Protein AF-A0A914D5U0-F1 (afdb_monomer_lite)

InterPro domains:
  IPR026050 C1GALT1/C1GALT1-specific chaperone 1 [PTHR23033] (22-103)

Organism: NCBI:txid290746

pLDDT: mean 75.0, std 12.21, range [40.75, 91.25]

Secondary structure (DSSP, 8-state):
---TTSTTTTTTTTS-SSGGGHHHHHHHHHHHHHHHTGGG-S-S-TTTGGGS-TTS--EEEEEE--SSTTS-TT-EEEEEEEEE-HHHHHHHHHHHHH-TTTS---SSHHHHHT-

Sequence (115 aa):
MQDNRVPHLPLFHDLPNNYFNSHNKTIRAFMYAYRNISDKFEWYYRKFLRKYDPNEPHFLGSWIYQYNKTFPDNGYNQGGGYVLSNKALQLLVEEIEKNDTFCKEYLFEDLSVAK

Radius of gyration: 15.08 Å; chains: 1; bounding box: 38×40×35 Å

Structure (mmCIF, N/CA/C/O backbone):
data_AF-A0A914D5U0-F1
#
_entry.id   AF-A0A914D5U0-F1
#
loop_
_atom_site.group_PDB
_atom_site.id
_atom_site.type_symbol
_atom_site.label_atom_id
_atom_site.label_alt_id
_atom_site.label_comp_id
_atom_site.label_asym_id
_atom_site.label_entity_id
_atom_site.label_seq_id
_atom_site.pdbx_PDB_ins_code
_atom_site.Cartn_x
_atom_site.Cartn_y
_atom_site.Cartn_z
_atom_site.occupancy
_atom_site.B_iso_or_equiv
_atom_site.auth_seq_id
_atom_site.auth_comp_id
_atom_site.auth_asym_id
_atom_site.auth_atom_id
_atom_site.pdbx_PDB_model_num
ATOM 1 N N . MET A 1 1 ? -1.000 -29.649 -0.536 1.00 40.75 1 MET A N 1
ATOM 2 C CA . MET A 1 1 ? -2.464 -29.772 -0.705 1.00 40.75 1 MET A CA 1
ATOM 3 C C . MET A 1 1 ? -3.027 -28.371 -0.828 1.00 40.75 1 MET A C 1
ATOM 5 O O . MET A 1 1 ? -2.608 -27.509 -0.068 1.00 40.75 1 MET A O 1
ATOM 9 N N . GLN A 1 2 ? -3.873 -28.130 -1.822 1.00 42.88 2 GLN A N 1
ATOM 10 C CA . GLN A 1 2 ? -4.469 -26.825 -2.100 1.00 42.88 2 GLN A CA 1
ATOM 11 C C . GLN A 1 2 ? -5.718 -26.678 -1.222 1.00 42.88 2 GLN A C 1
ATOM 13 O O . GLN A 1 2 ? -6.609 -27.522 -1.289 1.00 42.88 2 GLN A O 1
ATOM 18 N N . ASP A 1 3 ? -5.741 -25.687 -0.329 1.00 49.84 3 ASP A N 1
ATOM 19 C CA . ASP A 1 3 ? -6.881 -25.450 0.562 1.00 49.84 3 ASP A CA 1
ATOM 20 C C . ASP A 1 3 ? -7.948 -24.627 -0.171 1.00 49.84 3 ASP A C 1
ATOM 22 O O . ASP A 1 3 ? -7.800 -23.422 -0.366 1.00 49.84 3 ASP A O 1
ATOM 26 N N . ASN A 1 4 ? -9.036 -25.288 -0.569 1.00 53.59 4 ASN A N 1
ATOM 27 C CA . ASN A 1 4 ? -10.151 -24.680 -1.303 1.00 53.59 4 ASN A CA 1
ATOM 28 C C . ASN A 1 4 ? -10.964 -23.673 -0.471 1.00 53.59 4 ASN A C 1
ATOM 30 O O . ASN A 1 4 ? -11.858 -23.021 -1.006 1.00 53.59 4 ASN A O 1
ATOM 34 N N . ARG A 1 5 ? -10.684 -23.537 0.832 1.00 57.88 5 ARG A N 1
ATOM 35 C CA . ARG A 1 5 ? -11.309 -22.522 1.694 1.00 57.88 5 ARG A CA 1
ATOM 36 C C . ARG A 1 5 ? -10.623 -21.170 1.588 1.00 57.88 5 ARG A C 1
ATOM 38 O O . ARG A 1 5 ? -11.160 -20.194 2.107 1.00 57.88 5 ARG A O 1
ATOM 45 N N . VAL A 1 6 ? -9.454 -21.104 0.947 1.00 53.69 6 VAL A N 1
ATOM 46 C CA . VAL A 1 6 ? -8.714 -19.857 0.822 1.00 53.69 6 VAL A CA 1
ATOM 47 C C . VAL A 1 6 ? -8.677 -19.402 -0.641 1.00 53.69 6 VAL A C 1
ATOM 49 O O . VAL A 1 6 ? -8.105 -20.091 -1.488 1.00 53.69 6 VAL A O 1
ATOM 52 N N . PRO A 1 7 ? -9.290 -18.250 -0.981 1.00 55.38 7 PRO A N 1
ATOM 53 C CA . PRO A 1 7 ? -9.564 -17.840 -2.363 1.00 55.38 7 PRO A CA 1
ATOM 54 C C . PRO A 1 7 ? -8.326 -17.294 -3.098 1.00 55.38 7 PRO A C 1
ATOM 56 O O . PRO A 1 7 ? -8.434 -16.407 -3.940 1.00 55.38 7 PRO A O 1
ATOM 59 N N . HIS A 1 8 ? -7.129 -17.790 -2.789 1.00 54.59 8 HIS A N 1
ATOM 60 C CA . HIS A 1 8 ? -5.878 -17.226 -3.297 1.00 54.59 8 HIS A CA 1
ATOM 61 C C . HIS A 1 8 ? -5.676 -17.434 -4.800 1.00 54.59 8 HIS A C 1
ATOM 63 O O . HIS A 1 8 ? -5.013 -16.630 -5.448 1.00 54.59 8 HIS A O 1
ATOM 69 N N . LEU A 1 9 ? -6.217 -18.522 -5.357 1.00 54.41 9 LEU A N 1
ATOM 70 C CA . LEU A 1 9 ? -5.965 -18.892 -6.747 1.00 54.41 9 LEU A CA 1
ATOM 71 C C . LEU A 1 9 ? -6.746 -18.104 -7.803 1.00 54.41 9 LEU A C 1
ATOM 73 O O . LEU A 1 9 ? -6.118 -17.724 -8.789 1.00 54.41 9 LEU A O 1
ATOM 77 N N . PRO A 1 10 ? -8.054 -17.818 -7.660 1.00 61.25 10 PRO A N 1
ATOM 78 C CA . PRO A 1 10 ? -8.772 -17.111 -8.716 1.00 61.25 10 PRO A CA 1
ATOM 79 C C . PRO A 1 10 ? -8.328 -15.653 -8.891 1.00 61.25 10 PRO A C 1
ATOM 81 O O . PRO A 1 10 ? -8.511 -15.110 -9.974 1.00 61.25 10 PRO A O 1
ATOM 84 N N . LEU A 1 11 ? -7.716 -15.005 -7.892 1.00 68.12 11 LEU A N 1
ATOM 85 C CA . LEU A 1 11 ? -7.347 -13.589 -8.026 1.00 68.12 11 LEU A CA 1
ATOM 86 C C . LEU A 1 11 ? -6.165 -13.351 -8.981 1.00 68.12 11 LEU A C 1
ATOM 88 O O . LEU A 1 11 ? -6.080 -12.281 -9.572 1.00 68.12 11 LEU A O 1
ATOM 92 N N . PHE A 1 12 ? -5.274 -14.332 -9.145 1.00 75.38 12 PHE A N 1
ATOM 93 C CA . PHE A 1 12 ? -4.040 -14.179 -9.930 1.00 75.38 12 PHE A CA 1
ATOM 94 C C . PHE A 1 12 ? -3.896 -15.207 -11.056 1.00 75.38 12 PHE A C 1
ATOM 96 O O . PHE A 1 12 ? -2.815 -15.327 -11.628 1.00 75.38 12 PHE A O 1
ATOM 103 N N . HIS A 1 13 ? -4.946 -15.980 -11.347 1.00 73.56 13 HIS A N 1
ATOM 104 C CA . HIS A 1 13 ? -4.893 -17.103 -12.293 1.00 73.56 13 HIS A CA 1
ATOM 105 C C . HIS A 1 13 ? -4.506 -16.695 -13.726 1.00 73.56 13 HIS A C 1
ATOM 107 O O . HIS A 1 13 ? -4.008 -17.519 -14.486 1.00 73.56 13 HIS A O 1
ATOM 113 N N . ASP A 1 14 ? -4.737 -15.434 -14.078 1.00 76.31 14 ASP A N 1
ATOM 114 C CA . ASP A 1 14 ? -4.472 -14.799 -15.367 1.00 76.31 14 ASP A CA 1
ATOM 115 C C . ASP A 1 14 ? -3.117 -14.070 -15.426 1.00 76.31 14 ASP A C 1
ATOM 117 O O . ASP A 1 14 ? -2.707 -13.629 -16.499 1.00 76.31 14 ASP A O 1
ATOM 121 N N . LEU A 1 15 ? -2.393 -13.953 -14.306 1.00 73.25 15 LEU A N 1
ATOM 122 C CA . LEU A 1 15 ? -1.107 -13.256 -14.249 1.00 73.25 15 LEU A CA 1
ATOM 123 C C . LEU A 1 15 ? 0.077 -14.237 -14.301 1.00 73.25 15 LEU A C 1
ATOM 125 O O . LEU A 1 15 ? 0.109 -15.207 -13.536 1.00 73.25 15 LEU A O 1
ATOM 129 N N . PRO A 1 16 ? 1.115 -13.974 -15.122 1.00 74.00 16 PRO A N 1
ATOM 130 C CA . PRO A 1 16 ? 2.294 -14.829 -15.183 1.00 74.00 16 PRO A CA 1
ATOM 131 C C . PRO A 1 16 ? 2.955 -14.997 -13.811 1.00 74.00 16 PRO A C 1
ATOM 133 O O . PRO A 1 16 ? 3.151 -14.036 -13.058 1.00 74.00 16 PRO A O 1
ATOM 136 N N . ASN A 1 17 ? 3.357 -16.223 -13.474 1.00 68.56 17 ASN A N 1
ATOM 137 C CA . ASN A 1 17 ? 4.059 -16.497 -12.222 1.00 68.56 17 ASN A CA 1
ATOM 138 C C . ASN A 1 17 ? 5.556 -16.146 -12.310 1.00 68.56 17 ASN A C 1
ATOM 140 O O . ASN A 1 17 ? 6.408 -17.028 -12.298 1.00 68.56 17 ASN A O 1
ATOM 144 N N . ASN A 1 18 ? 5.879 -14.858 -12.446 1.00 72.25 18 ASN A N 1
ATOM 145 C CA . ASN A 1 18 ? 7.252 -14.355 -12.427 1.00 72.25 18 ASN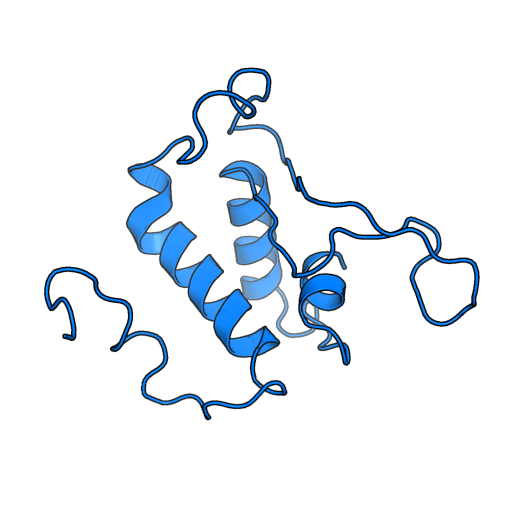 A CA 1
ATOM 146 C C . ASN A 1 18 ? 7.382 -13.081 -11.574 1.00 72.25 18 ASN A C 1
ATOM 148 O O . ASN A 1 18 ? 6.382 -12.445 -11.229 1.00 72.25 18 ASN A O 1
ATOM 152 N N . TYR A 1 19 ? 8.629 -12.738 -11.237 1.00 63.06 19 TYR A N 1
ATOM 153 C CA . TYR A 1 19 ? 8.977 -11.594 -10.389 1.00 63.06 19 TYR A CA 1
ATOM 154 C C . TYR A 1 19 ? 8.530 -10.250 -10.983 1.00 63.06 19 TYR A C 1
ATOM 156 O O . TYR A 1 19 ? 8.062 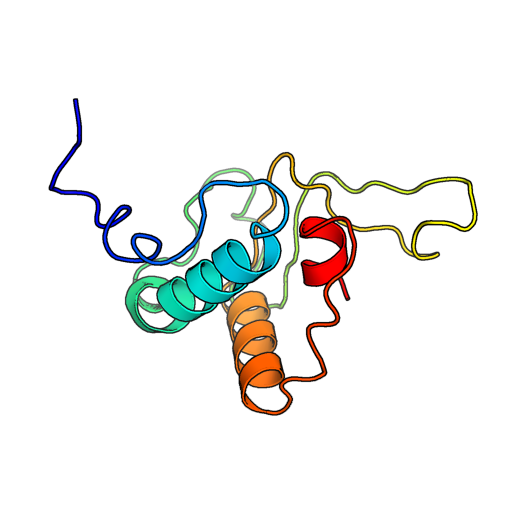-9.383 -10.254 1.00 63.06 19 TYR A O 1
ATOM 164 N N . PHE A 1 20 ? 8.589 -10.107 -12.307 1.00 67.56 20 PHE A N 1
ATOM 165 C CA . PHE A 1 20 ? 8.233 -8.872 -13.010 1.00 67.56 20 PHE A CA 1
ATOM 166 C C . PHE A 1 20 ? 6.736 -8.543 -12.974 1.00 67.56 20 PHE A C 1
ATOM 168 O O . PHE A 1 20 ? 6.359 -7.436 -13.299 1.00 67.56 20 PHE A O 1
ATOM 175 N N . ASN A 1 21 ? 5.874 -9.474 -12.553 1.00 73.12 21 ASN A N 1
ATOM 176 C CA . ASN A 1 21 ? 4.449 -9.204 -12.342 1.00 73.12 21 ASN A CA 1
ATOM 177 C C . ASN A 1 21 ? 4.092 -8.992 -10.865 1.00 73.12 21 ASN A C 1
ATOM 179 O O . ASN A 1 21 ? 2.909 -8.964 -10.522 1.00 73.12 21 ASN A O 1
ATOM 183 N N . SER A 1 22 ? 5.089 -8.891 -9.978 1.00 77.75 22 SER A N 1
ATOM 184 C CA . SER A 1 22 ? 4.839 -8.736 -8.541 1.00 77.75 22 SER A CA 1
ATOM 185 C C . SER A 1 22 ? 4.057 -7.458 -8.262 1.00 77.75 22 SER A C 1
ATOM 187 O O . SER A 1 22 ? 3.081 -7.519 -7.527 1.00 77.75 22 SER A O 1
ATOM 189 N N . HIS A 1 23 ? 4.389 -6.353 -8.940 1.00 80.75 23 HIS A N 1
ATOM 190 C CA . HIS A 1 23 ? 3.665 -5.089 -8.805 1.00 80.75 23 HIS A CA 1
ATOM 191 C C . HIS A 1 23 ? 2.165 -5.244 -9.096 1.00 80.75 23 HIS A C 1
ATOM 193 O O . HIS A 1 23 ? 1.333 -5.001 -8.224 1.00 80.75 23 HIS A O 1
ATOM 199 N N . ASN A 1 24 ? 1.813 -5.763 -10.275 1.00 79.75 24 ASN A N 1
ATOM 200 C CA . ASN A 1 24 ? 0.415 -5.968 -10.666 1.00 79.75 24 ASN A CA 1
ATOM 201 C C . ASN A 1 24 ? -0.337 -6.907 -9.716 1.00 79.75 24 ASN A C 1
ATOM 203 O O . ASN A 1 24 ? -1.507 -6.678 -9.399 1.00 79.75 24 ASN A O 1
ATOM 207 N N . LYS A 1 25 ? 0.328 -7.961 -9.229 1.00 81.31 25 LYS A N 1
ATOM 208 C CA . LYS A 1 25 ? -0.261 -8.867 -8.235 1.00 81.31 25 LYS A CA 1
ATOM 209 C C . LYS A 1 25 ? -0.521 -8.146 -6.921 1.00 81.31 25 LYS A C 1
ATOM 211 O O . LYS A 1 25 ? -1.608 -8.301 -6.373 1.00 81.31 25 LYS A O 1
ATOM 216 N N . THR A 1 26 ? 0.422 -7.345 -6.436 1.00 85.12 26 THR A N 1
ATOM 217 C CA . THR A 1 26 ? 0.251 -6.593 -5.194 1.00 85.12 26 THR A CA 1
ATOM 218 C C . THR A 1 26 ? -0.879 -5.575 -5.313 1.00 85.12 26 THR A C 1
ATOM 220 O O . THR A 1 26 ? -1.787 -5.587 -4.484 1.00 85.12 26 THR A O 1
ATOM 223 N N . ILE A 1 27 ? -0.897 -4.753 -6.365 1.00 85.25 27 ILE A N 1
ATOM 224 C CA . ILE A 1 27 ? -1.961 -3.761 -6.568 1.00 85.25 27 ILE A CA 1
ATOM 225 C C . ILE A 1 27 ? -3.336 -4.436 -6.622 1.00 85.25 27 ILE A C 1
ATOM 227 O O . ILE A 1 27 ? -4.270 -4.022 -5.931 1.00 85.25 27 ILE A O 1
ATOM 231 N N . ARG A 1 28 ? -3.452 -5.551 -7.353 1.00 85.81 28 ARG A N 1
ATOM 232 C CA . ARG A 1 28 ? -4.694 -6.331 -7.408 1.00 85.81 28 ARG A CA 1
ATOM 233 C C . ARG A 1 28 ? -5.067 -6.937 -6.055 1.00 85.81 28 ARG A C 1
ATOM 235 O O . ARG A 1 28 ? -6.249 -6.963 -5.709 1.00 85.81 28 ARG A O 1
ATOM 242 N N . ALA A 1 29 ? -4.087 -7.399 -5.279 1.00 86.19 29 ALA A N 1
ATOM 243 C CA . ALA A 1 29 ? -4.302 -7.893 -3.922 1.00 86.19 29 ALA A CA 1
ATOM 244 C C . ALA A 1 29 ? -4.856 -6.793 -3.009 1.00 86.19 29 ALA A C 1
ATOM 246 O O . ALA A 1 29 ? -5.819 -7.038 -2.285 1.00 86.19 29 ALA A O 1
ATOM 247 N N . PHE A 1 30 ? -4.297 -5.583 -3.077 1.00 87.31 30 PHE A N 1
ATOM 248 C CA . PHE A 1 30 ? -4.744 -4.430 -2.297 1.00 87.31 30 PHE A CA 1
ATOM 249 C C . PHE A 1 30 ? -6.140 -3.970 -2.671 1.00 87.31 30 PHE A C 1
ATOM 251 O O . PHE A 1 30 ? -6.984 -3.838 -1.785 1.00 87.31 30 PHE A O 1
ATOM 258 N N . MET A 1 31 ? -6.427 -3.825 -3.964 1.00 86.62 31 MET A N 1
ATOM 259 C CA . MET A 1 31 ? -7.775 -3.508 -4.432 1.00 86.62 31 MET A CA 1
ATOM 260 C C . MET A 1 31 ? -8.793 -4.549 -3.967 1.00 86.62 31 MET A C 1
ATOM 262 O O . MET A 1 31 ? -9.865 -4.204 -3.471 1.00 86.62 31 MET A O 1
ATOM 266 N N . TYR A 1 32 ? -8.463 -5.837 -4.095 1.00 87.19 32 TYR A N 1
ATOM 267 C CA . TYR A 1 32 ? -9.354 -6.904 -3.655 1.00 87.19 32 TYR A CA 1
ATOM 268 C C . TYR A 1 32 ? -9.567 -6.879 -2.140 1.00 87.19 32 TYR A C 1
ATOM 270 O O . TYR A 1 32 ? -10.709 -6.977 -1.685 1.00 87.19 32 TYR A O 1
ATOM 278 N N . ALA A 1 33 ? -8.490 -6.726 -1.367 1.00 86.31 33 ALA A N 1
ATOM 279 C CA . ALA A 1 33 ? -8.545 -6.661 0.085 1.00 86.31 33 ALA A CA 1
ATOM 280 C C . ALA A 1 33 ? -9.397 -5.478 0.558 1.00 86.31 33 ALA A C 1
ATOM 282 O O . ALA A 1 33 ? -10.295 -5.682 1.371 1.00 86.31 33 ALA A O 1
ATOM 283 N N . TYR A 1 34 ? -9.190 -4.284 -0.001 1.00 86.38 34 TYR A N 1
ATOM 284 C CA . TYR A 1 34 ? -9.977 -3.097 0.329 1.00 86.38 34 TYR A CA 1
ATOM 285 C C . TYR A 1 34 ? -11.469 -3.279 0.020 1.00 86.38 34 TYR A C 1
ATOM 287 O O . TYR A 1 34 ? -12.334 -2.985 0.835 1.00 86.38 34 TYR A O 1
ATOM 295 N N . ARG A 1 35 ? -11.800 -3.830 -1.151 1.00 85.69 35 ARG A N 1
ATOM 296 C CA . ARG A 1 35 ? -13.202 -3.933 -1.583 1.00 85.69 35 ARG A CA 1
ATOM 297 C C . ARG A 1 35 ? -13.990 -5.052 -0.897 1.00 85.69 35 ARG A C 1
ATOM 299 O O . ARG A 1 35 ? -15.211 -4.975 -0.849 1.00 85.69 35 ARG A O 1
ATOM 306 N N . ASN A 1 36 ? -13.328 -6.114 -0.426 1.00 84.31 36 ASN A N 1
ATOM 307 C CA . ASN A 1 36 ? -14.019 -7.351 -0.020 1.00 84.31 36 ASN A CA 1
ATOM 308 C C . ASN A 1 36 ? -13.727 -7.815 1.415 1.00 84.31 36 ASN A C 1
ATOM 310 O O . ASN A 1 36 ? -14.426 -8.707 1.922 1.00 84.31 36 ASN A O 1
ATOM 314 N N . ILE A 1 37 ? -12.647 -7.312 2.023 1.00 82.81 37 ILE A N 1
ATOM 315 C CA . ILE A 1 37 ? -12.086 -7.862 3.262 1.00 82.81 37 ILE A CA 1
ATOM 316 C C . ILE A 1 37 ? -11.837 -6.783 4.319 1.00 82.81 37 ILE A C 1
ATOM 318 O O . ILE A 1 37 ? -11.990 -7.085 5.498 1.00 82.81 37 ILE A O 1
ATOM 322 N N . SER A 1 38 ? -11.436 -5.560 3.962 1.00 78.81 38 SER A N 1
ATOM 323 C CA . SER A 1 38 ? -10.971 -4.576 4.955 1.00 78.81 38 SER A CA 1
ATOM 324 C C . SER A 1 38 ? -12.043 -4.167 5.968 1.00 78.81 38 SER A C 1
ATOM 326 O O . SER A 1 38 ? -11.714 -3.820 7.095 1.00 78.81 38 SER A O 1
ATOM 328 N N . ASP A 1 39 ? -13.323 -4.262 5.606 1.00 79.50 39 ASP A N 1
ATOM 329 C CA . ASP A 1 39 ? -14.464 -4.042 6.503 1.00 79.50 39 ASP A CA 1
ATOM 330 C C . ASP A 1 39 ? -14.582 -5.101 7.614 1.00 79.50 39 ASP A C 1
ATOM 332 O O . ASP A 1 39 ? -15.178 -4.855 8.660 1.00 79.50 39 ASP A O 1
ATOM 336 N N . LYS A 1 40 ? -13.993 -6.283 7.407 1.00 79.44 40 LYS A N 1
ATOM 337 C CA . LYS A 1 40 ? -14.067 -7.428 8.327 1.00 79.44 40 LYS A CA 1
ATOM 338 C C . LYS A 1 40 ? -12.871 -7.527 9.267 1.00 79.44 40 LYS A C 1
ATOM 340 O O . LYS A 1 40 ? -12.898 -8.343 10.188 1.00 79.44 40 LYS A O 1
ATOM 345 N N . PHE A 1 41 ? -11.810 -6.753 9.035 1.00 72.12 41 PHE A N 1
ATOM 346 C CA . PHE A 1 41 ? -10.559 -6.887 9.776 1.00 72.12 41 PHE A CA 1
ATOM 347 C C . PHE A 1 41 ? -9.928 -5.527 10.056 1.00 72.12 41 PHE A C 1
ATOM 349 O O . PHE A 1 41 ? -9.594 -4.783 9.142 1.00 72.12 41 PHE A O 1
ATOM 356 N N . GLU A 1 42 ? -9.697 -5.240 11.336 1.00 65.44 42 GLU A N 1
ATOM 357 C CA . GLU A 1 42 ? -8.923 -4.065 11.746 1.00 65.44 42 GLU A CA 1
ATOM 358 C C . GLU A 1 42 ? -7.417 -4.338 11.639 1.00 65.44 42 GLU A C 1
ATOM 360 O O . GLU A 1 42 ? -6.685 -3.521 11.096 1.00 65.44 42 GLU A O 1
ATOM 365 N N . TRP A 1 43 ? -6.947 -5.508 12.105 1.00 61.78 43 TRP A N 1
ATOM 366 C CA . TRP A 1 43 ? -5.547 -5.942 11.999 1.00 61.78 43 TRP A CA 1
ATOM 367 C C . TRP A 1 43 ? -5.404 -7.469 12.153 1.00 61.78 43 TRP A C 1
ATOM 369 O O . TRP A 1 43 ? -5.956 -8.051 13.088 1.00 61.78 43 TRP A O 1
ATOM 379 N N . TYR A 1 44 ? -4.569 -8.122 11.335 1.00 52.75 44 TYR A N 1
ATOM 380 C CA . TYR A 1 44 ? -4.222 -9.549 11.506 1.00 52.75 44 TYR A CA 1
ATOM 381 C C . TYR A 1 44 ? -3.008 -9.795 12.435 1.00 52.75 44 TYR A C 1
ATOM 383 O O . TYR A 1 44 ? -2.800 -10.918 12.891 1.00 52.75 44 TYR A O 1
ATOM 391 N N . TYR A 1 45 ? -2.229 -8.760 12.795 1.00 58.62 45 TYR A N 1
ATOM 392 C CA . TYR A 1 45 ? -0.997 -8.877 13.604 1.00 58.62 45 TYR A CA 1
ATOM 393 C C . TYR A 1 45 ? -1.147 -8.253 15.009 1.00 58.62 45 TYR A C 1
ATOM 395 O O . TYR A 1 45 ? -0.662 -7.167 15.332 1.00 58.62 45 TYR A O 1
ATOM 403 N N . ARG A 1 46 ? -1.864 -8.968 15.881 1.00 57.12 46 ARG A N 1
ATOM 404 C CA . ARG A 1 46 ? -2.504 -8.432 17.099 1.00 57.12 46 ARG A CA 1
ATOM 405 C C . ARG A 1 46 ? -1.612 -7.875 18.215 1.00 57.12 46 ARG A C 1
ATOM 407 O O . ARG A 1 46 ? -2.138 -7.176 19.073 1.00 57.12 46 ARG A O 1
ATOM 414 N N . LYS A 1 47 ? -0.311 -8.179 18.297 1.00 67.75 47 LYS A N 1
ATOM 415 C CA . LYS A 1 47 ? 0.507 -7.721 19.448 1.00 67.75 47 LYS A CA 1
ATOM 416 C C . LYS A 1 47 ? 1.288 -6.441 19.164 1.00 67.75 47 LYS A C 1
ATOM 418 O O . LYS A 1 47 ? 1.341 -5.569 20.022 1.00 67.75 47 LYS A O 1
ATOM 423 N N . PHE A 1 48 ? 1.855 -6.319 17.966 1.00 72.00 48 PHE A N 1
ATOM 424 C CA . PHE A 1 48 ? 2.645 -5.150 17.573 1.00 72.00 48 PHE A CA 1
ATOM 425 C C . PHE A 1 48 ? 1.769 -3.985 17.095 1.00 72.00 48 PHE A C 1
ATOM 427 O O . PHE A 1 48 ? 2.109 -2.828 17.328 1.00 72.00 48 PHE A O 1
ATOM 434 N N . LEU A 1 49 ? 0.621 -4.290 16.480 1.00 78.69 49 LEU A N 1
ATOM 435 C CA . LEU A 1 49 ? -0.222 -3.286 15.829 1.00 78.69 49 LEU A CA 1
ATOM 436 C C . LEU A 1 49 ? -1.215 -2.592 16.770 1.00 78.69 49 LEU A C 1
ATOM 438 O O . LEU A 1 49 ? -1.730 -1.538 16.437 1.00 78.69 49 LEU A O 1
ATOM 442 N N . ARG A 1 50 ? -1.423 -3.115 17.987 1.00 80.44 50 ARG A N 1
ATOM 443 C CA . ARG A 1 50 ? -2.374 -2.564 18.977 1.00 80.44 50 ARG A CA 1
ATOM 444 C C . ARG A 1 50 ? -2.115 -1.122 19.415 1.00 80.44 50 ARG A C 1
ATOM 446 O O . ARG A 1 50 ? -2.990 -0.530 20.030 1.00 80.44 50 ARG A O 1
ATOM 453 N N . LYS A 1 51 ? -0.912 -0.602 19.183 1.00 84.88 51 LYS A N 1
ATOM 454 C CA . LYS A 1 51 ? -0.527 0.771 19.538 1.00 84.88 51 LYS A CA 1
ATOM 455 C C . LYS A 1 51 ? -0.820 1.791 18.431 1.00 84.88 51 LYS A C 1
ATOM 457 O O . LYS A 1 51 ? -0.545 2.965 18.632 1.00 84.88 51 LYS A O 1
ATOM 462 N N . TYR A 1 52 ? -1.301 1.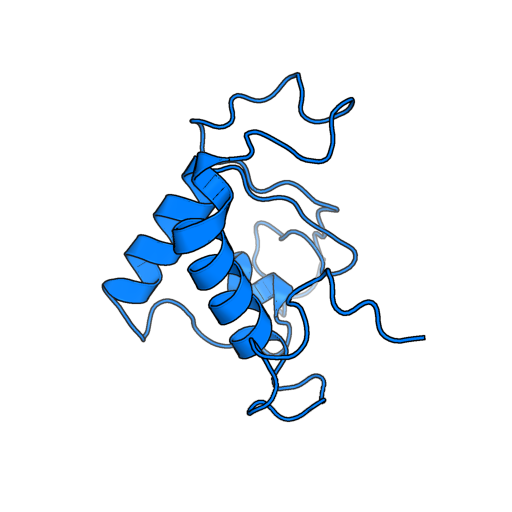334 17.279 1.00 86.75 52 TYR A N 1
ATOM 463 C CA . TYR A 1 52 ? -1.570 2.148 16.102 1.00 86.75 52 TYR A CA 1
ATOM 464 C C . TYR A 1 52 ? -3.077 2.196 15.840 1.00 86.75 52 TYR A C 1
ATOM 466 O O . TYR A 1 52 ? -3.763 1.184 16.015 1.00 86.75 52 TYR A O 1
ATOM 474 N N . ASP A 1 53 ? -3.582 3.351 15.413 1.00 87.19 53 ASP A N 1
ATOM 475 C CA . ASP A 1 53 ? -4.984 3.508 15.030 1.00 87.19 53 ASP A CA 1
ATOM 476 C C . ASP A 1 53 ? -5.165 3.030 13.576 1.00 87.19 53 ASP A C 1
ATOM 478 O O . ASP A 1 53 ? -4.532 3.571 12.669 1.00 87.19 53 ASP A O 1
ATOM 482 N N . PRO A 1 54 ? -6.005 2.017 13.293 1.00 84.75 54 PRO A N 1
ATOM 483 C CA . PRO A 1 54 ? -6.254 1.576 11.916 1.00 84.75 54 PRO A CA 1
ATOM 484 C C . PRO A 1 54 ? -6.851 2.665 11.009 1.00 84.75 54 PRO A C 1
ATOM 486 O O . PRO A 1 54 ? -6.775 2.540 9.781 1.00 84.75 54 PRO A O 1
ATOM 489 N N . ASN A 1 55 ? -7.436 3.715 11.592 1.00 88.81 55 ASN A N 1
ATOM 490 C CA . ASN A 1 55 ? -8.012 4.851 10.877 1.00 88.81 55 ASN A CA 1
ATOM 491 C C . ASN A 1 55 ? -6.982 5.937 10.539 1.00 88.81 55 ASN A C 1
ATOM 493 O O . ASN A 1 55 ? -7.300 6.861 9.789 1.00 88.81 55 ASN A O 1
ATOM 497 N N . GLU A 1 56 ? -5.750 5.814 11.030 1.00 91.25 56 GLU A N 1
ATOM 498 C CA . GLU A 1 56 ? -4.621 6.639 10.612 1.00 91.25 56 GLU A CA 1
ATOM 499 C C . GLU A 1 56 ? -3.802 5.925 9.525 1.00 91.25 56 GLU A C 1
ATOM 501 O O . GLU A 1 56 ? -3.737 4.691 9.497 1.00 91.25 56 GLU A O 1
ATOM 506 N N . PRO A 1 57 ? -3.187 6.657 8.578 1.00 90.94 57 PRO A N 1
ATOM 507 C CA . PRO A 1 57 ? -2.442 6.055 7.480 1.00 90.94 57 PRO A CA 1
ATOM 508 C C . PRO A 1 57 ? -1.086 5.531 7.969 1.00 90.94 57 PRO A C 1
ATOM 510 O O . PRO A 1 57 ? -0.113 6.273 8.097 1.00 90.94 57 PRO A O 1
ATOM 513 N N . HIS A 1 58 ? -1.007 4.226 8.221 1.00 89.62 58 HIS A N 1
ATOM 514 C CA . HIS A 1 58 ? 0.223 3.563 8.629 1.00 89.62 58 HIS A CA 1
ATOM 515 C C . HIS A 1 58 ? 0.717 2.631 7.532 1.00 89.62 58 HIS A C 1
ATOM 517 O O . HIS A 1 58 ? -0.013 1.753 7.075 1.00 89.62 58 HIS A O 1
ATOM 523 N N . PHE A 1 59 ? 1.988 2.789 7.170 1.00 87.88 59 PHE A N 1
ATOM 524 C CA . PHE A 1 59 ? 2.720 1.870 6.311 1.00 87.88 59 PHE A CA 1
ATOM 525 C C . PHE A 1 59 ? 3.950 1.376 7.072 1.00 87.88 59 PHE A C 1
ATOM 527 O O . PHE A 1 59 ? 4.947 2.084 7.216 1.00 87.88 59 PHE A O 1
ATOM 534 N N . LEU A 1 60 ? 3.845 0.174 7.634 1.00 87.62 60 LEU A N 1
ATOM 535 C CA . LEU A 1 60 ? 4.802 -0.371 8.593 1.00 87.62 60 LEU A CA 1
ATOM 536 C C . LEU A 1 60 ? 5.539 -1.556 7.986 1.00 87.62 60 LEU A C 1
ATOM 538 O O . LEU A 1 60 ? 4.920 -2.463 7.445 1.00 87.62 60 LEU A O 1
ATOM 542 N N . GLY A 1 61 ? 6.850 -1.611 8.147 1.00 86.75 61 GLY A N 1
ATOM 543 C CA . GLY A 1 61 ? 7.638 -2.740 7.686 1.00 86.75 61 GLY A CA 1
ATOM 544 C C . GLY A 1 61 ? 9.086 -2.604 8.106 1.00 86.75 61 GLY A C 1
ATOM 545 O O . GLY A 1 61 ? 9.454 -1.730 8.895 1.00 86.75 61 GLY A O 1
ATOM 546 N N . SER A 1 62 ? 9.914 -3.494 7.577 1.00 82.44 62 SER A N 1
ATOM 547 C CA . SER A 1 62 ? 11.354 -3.344 7.716 1.00 82.44 62 SER A CA 1
ATO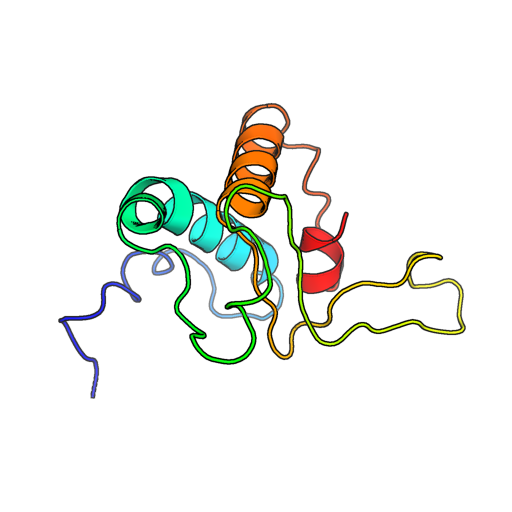M 548 C C . SER A 1 62 ? 11.809 -2.196 6.821 1.00 82.44 62 SER A C 1
ATOM 550 O O . SER A 1 62 ? 11.836 -2.327 5.600 1.00 82.44 62 SER A O 1
ATOM 552 N N . TRP A 1 63 ? 12.142 -1.066 7.432 1.00 80.50 63 TRP A N 1
ATOM 553 C CA . TRP A 1 63 ? 12.595 0.108 6.703 1.00 80.50 63 TRP A CA 1
ATOM 554 C C . TRP A 1 63 ? 14.030 -0.085 6.216 1.00 80.50 63 TRP A C 1
ATOM 556 O O . TRP A 1 63 ? 14.923 -0.420 6.999 1.00 80.50 63 TRP A O 1
ATOM 566 N N . ILE A 1 64 ? 14.242 0.125 4.920 1.00 73.44 64 ILE A N 1
ATOM 567 C CA . ILE A 1 64 ? 15.561 0.154 4.307 1.00 73.44 64 ILE A CA 1
ATOM 568 C C . ILE A 1 64 ? 15.879 1.579 3.864 1.00 73.44 64 ILE A C 1
ATOM 570 O O . ILE A 1 64 ? 15.105 2.244 3.176 1.00 73.44 64 ILE A O 1
ATOM 574 N N . TYR A 1 65 ? 17.059 2.032 4.263 1.00 66.12 65 TYR A N 1
ATOM 575 C CA . TYR A 1 65 ? 17.657 3.289 3.848 1.00 66.12 65 TYR A CA 1
ATOM 576 C C . TYR A 1 65 ? 19.004 2.954 3.266 1.00 66.12 65 TYR A C 1
ATOM 578 O O . TYR A 1 65 ? 19.807 2.304 3.940 1.00 66.12 65 TYR A O 1
ATOM 586 N N . GLN A 1 66 ? 19.248 3.328 2.012 1.00 61.69 66 GLN A N 1
ATOM 587 C CA . GLN A 1 66 ? 20.531 3.016 1.409 1.00 61.69 66 GLN A CA 1
ATOM 588 C C . GLN A 1 66 ? 21.204 4.163 0.672 1.00 61.69 66 GLN A C 1
ATOM 590 O O . GLN A 1 66 ? 20.630 4.919 -0.099 1.00 61.69 66 GLN A O 1
ATOM 595 N N . TYR A 1 67 ? 22.502 4.158 0.955 1.00 50.34 67 TYR A N 1
ATOM 596 C CA . TYR A 1 67 ? 23.611 5.081 0.774 1.00 50.34 67 TYR A CA 1
ATOM 597 C C . TYR A 1 67 ? 23.968 5.453 -0.676 1.00 50.34 67 TYR A C 1
ATOM 599 O O . TYR A 1 67 ? 24.975 6.117 -0.905 1.00 50.34 67 TYR A O 1
ATOM 607 N N . ASN A 1 68 ? 23.208 4.993 -1.673 1.00 51.50 68 ASN A N 1
ATOM 608 C CA . ASN A 1 68 ? 23.566 5.155 -3.080 1.00 51.50 68 ASN A CA 1
ATOM 609 C C . ASN A 1 68 ? 22.331 5.521 -3.911 1.00 51.50 68 ASN A C 1
ATOM 611 O O . ASN A 1 68 ? 21.260 4.963 -3.688 1.00 51.50 68 ASN A O 1
ATOM 615 N N . LYS A 1 69 ? 22.509 6.438 -4.877 1.00 56.00 69 LYS A N 1
ATOM 616 C CA . LYS A 1 69 ? 21.495 7.217 -5.640 1.00 56.00 69 LYS A CA 1
ATOM 617 C C . LYS A 1 69 ? 20.392 6.430 -6.385 1.00 56.00 69 LYS A C 1
ATOM 619 O O . LYS A 1 69 ? 19.668 7.000 -7.193 1.00 56.00 69 LYS A O 1
ATOM 624 N N . THR A 1 70 ? 20.299 5.120 -6.186 1.00 57.72 70 THR A N 1
ATOM 625 C CA . THR A 1 70 ? 19.315 4.233 -6.828 1.00 57.72 70 THR A CA 1
ATOM 626 C C . THR A 1 70 ? 18.003 4.142 -6.035 1.00 57.72 70 THR A C 1
ATOM 628 O O . THR A 1 70 ? 16.989 3.736 -6.593 1.00 57.72 70 THR A O 1
ATOM 631 N N . PHE A 1 71 ? 17.991 4.546 -4.760 1.00 61.97 71 PHE A N 1
ATOM 632 C CA . PHE A 1 71 ? 16.821 4.479 -3.876 1.00 61.97 71 PHE A CA 1
ATOM 633 C C . PHE A 1 71 ? 16.380 5.881 -3.421 1.00 61.97 71 PHE A C 1
ATOM 635 O O . PHE A 1 71 ? 17.202 6.796 -3.417 1.00 61.97 71 PHE A O 1
ATOM 642 N N . PRO A 1 72 ? 15.096 6.083 -3.067 1.00 62.16 72 PRO A N 1
ATOM 643 C CA . PRO A 1 72 ? 14.600 7.383 -2.624 1.00 62.16 72 PRO A CA 1
ATOM 644 C C . PRO A 1 72 ? 15.262 7.851 -1.324 1.00 62.16 72 PRO A C 1
ATOM 646 O O . PRO A 1 72 ? 15.478 7.054 -0.411 1.00 62.16 72 PRO A O 1
ATOM 649 N N . ASP A 1 73 ? 15.480 9.164 -1.222 1.00 64.06 73 ASP A N 1
ATOM 650 C CA . ASP A 1 73 ? 16.190 9.816 -0.108 1.00 64.06 73 ASP A CA 1
ATOM 651 C C . ASP A 1 73 ? 15.550 9.586 1.275 1.00 64.06 73 ASP A C 1
ATOM 653 O O . ASP A 1 73 ? 16.201 9.789 2.292 1.00 64.06 73 ASP A O 1
ATOM 657 N N . ASN A 1 74 ? 14.297 9.120 1.330 1.00 70.75 74 ASN A N 1
ATOM 658 C CA . ASN A 1 74 ? 13.549 8.886 2.572 1.00 70.75 74 ASN A CA 1
ATOM 659 C C . ASN A 1 74 ? 13.427 7.393 2.949 1.00 70.75 74 ASN A C 1
ATOM 661 O O . ASN A 1 74 ? 12.720 7.051 3.900 1.00 70.75 74 ASN A O 1
ATOM 665 N N . GLY A 1 75 ? 14.105 6.499 2.220 1.00 75.75 75 GLY A N 1
ATOM 666 C CA . GLY A 1 75 ? 13.962 5.050 2.387 1.00 75.75 75 GLY A CA 1
ATOM 667 C C . GLY A 1 75 ? 12.552 4.537 2.058 1.00 75.75 75 GLY A C 1
ATOM 668 O O . GLY A 1 75 ? 11.684 5.292 1.620 1.00 75.75 75 GLY A O 1
ATOM 669 N N . TYR A 1 76 ? 12.330 3.235 2.230 1.00 82.50 76 TYR A N 1
ATOM 670 C CA . TYR A 1 76 ? 11.026 2.583 2.034 1.00 82.50 76 TYR A CA 1
ATOM 671 C C . TYR A 1 76 ? 10.940 1.264 2.821 1.00 82.50 76 TYR A C 1
ATOM 673 O O . TYR A 1 76 ? 11.943 0.788 3.353 1.00 82.50 76 TYR A O 1
ATOM 681 N N . ASN A 1 77 ? 9.747 0.672 2.933 1.00 84.56 77 ASN A N 1
ATOM 682 C CA . ASN A 1 77 ? 9.579 -0.650 3.546 1.00 84.56 77 ASN A CA 1
ATOM 683 C C . ASN A 1 77 ? 9.925 -1.747 2.531 1.00 84.56 77 ASN A C 1
ATOM 685 O O . ASN A 1 77 ? 9.322 -1.789 1.467 1.00 84.56 77 ASN A O 1
ATOM 689 N N . GLN A 1 78 ? 10.853 -2.646 2.865 1.00 82.19 78 GLN A N 1
ATOM 690 C CA . GLN A 1 78 ? 11.289 -3.722 1.963 1.00 82.19 78 GLN A CA 1
ATOM 691 C C . GLN A 1 78 ? 10.329 -4.931 1.931 1.00 82.19 78 GLN A C 1
ATOM 693 O O . GLN A 1 78 ? 9.647 -5.241 2.913 1.00 82.19 78 GLN A O 1
ATOM 698 N N . GLY A 1 79 ? 10.347 -5.678 0.825 1.00 74.56 79 GLY A N 1
ATOM 699 C CA . GLY A 1 79 ? 9.395 -6.733 0.448 1.00 74.56 79 GLY A CA 1
ATOM 700 C C . GLY A 1 79 ? 9.436 -8.035 1.256 1.00 74.56 79 GLY A C 1
ATOM 701 O O . GLY A 1 79 ? 8.685 -8.961 0.965 1.00 74.56 79 GLY A O 1
ATOM 702 N N . GLY A 1 80 ? 10.262 -8.126 2.305 1.00 75.44 80 GLY A N 1
ATOM 703 C CA . GLY A 1 80 ? 10.220 -9.248 3.258 1.00 75.44 80 GLY A CA 1
ATOM 704 C C . GLY A 1 80 ? 8.918 -9.310 4.073 1.00 75.44 80 GLY A C 1
ATOM 705 O O . GLY A 1 80 ? 8.624 -10.330 4.695 1.00 75.44 80 GLY A O 1
ATOM 706 N N . GLY A 1 81 ? 8.144 -8.224 4.064 1.00 80.75 81 GLY A N 1
ATOM 707 C CA . GLY A 1 81 ? 6.825 -8.127 4.671 1.00 80.75 81 GLY A CA 1
ATOM 708 C C . GLY A 1 81 ? 6.565 -6.720 5.195 1.00 80.75 81 GLY A C 1
ATOM 709 O O . GLY A 1 81 ? 7.400 -6.132 5.886 1.00 80.75 81 GLY A O 1
ATOM 710 N N . TYR A 1 82 ? 5.385 -6.198 4.890 1.00 86.75 82 TYR A N 1
ATOM 711 C CA . TYR A 1 82 ? 4.917 -4.905 5.364 1.00 86.75 82 TYR A CA 1
ATOM 712 C C . TYR A 1 82 ? 3.406 -4.953 5.626 1.00 86.75 82 TYR A C 1
ATOM 714 O O . TYR A 1 82 ? 2.707 -5.879 5.214 1.00 86.75 82 TYR A O 1
ATOM 722 N N . VAL A 1 83 ? 2.907 -3.966 6.360 1.00 87.56 83 VAL A N 1
ATOM 723 C CA . VAL A 1 83 ? 1.520 -3.847 6.800 1.00 87.56 83 VAL A CA 1
ATOM 724 C C . VAL A 1 83 ? 1.023 -2.452 6.450 1.00 87.56 83 VAL A C 1
ATOM 726 O O . VAL A 1 83 ? 1.645 -1.459 6.829 1.00 87.56 83 VAL A O 1
ATOM 729 N N . LEU A 1 84 ? -0.121 -2.386 5.772 1.00 87.31 84 LEU A N 1
ATOM 730 C CA . LEU A 1 84 ? -0.893 -1.158 5.607 1.00 87.31 84 LEU A CA 1
ATOM 731 C C . LEU A 1 84 ? -2.060 -1.154 6.598 1.00 87.31 84 LEU A C 1
ATOM 733 O O . LEU A 1 84 ? -2.709 -2.185 6.787 1.00 87.31 84 LEU A O 1
ATOM 737 N N . SER A 1 85 ? -2.330 -0.009 7.225 1.00 89.19 85 SER A N 1
ATOM 738 C CA . SER A 1 85 ? -3.604 0.209 7.918 1.00 89.19 85 SER A CA 1
ATOM 739 C C . SER A 1 85 ? -4.761 0.286 6.922 1.00 89.19 85 SER A C 1
ATOM 741 O O . SER A 1 85 ? -4.552 0.543 5.733 1.00 89.19 85 SER A O 1
ATOM 743 N N . ASN A 1 86 ? -5.996 0.143 7.413 1.00 87.19 86 ASN A N 1
ATOM 744 C CA . ASN A 1 86 ? -7.189 0.316 6.583 1.00 87.19 86 ASN A CA 1
ATOM 745 C C . ASN A 1 86 ? -7.217 1.698 5.917 1.00 87.19 86 ASN A C 1
ATOM 747 O O . ASN A 1 86 ? -7.531 1.792 4.731 1.00 87.19 86 ASN A O 1
ATOM 751 N N . LYS A 1 87 ? -6.812 2.759 6.632 1.00 89.31 87 LYS A N 1
ATOM 752 C CA . LYS A 1 87 ? -6.744 4.099 6.041 1.00 89.31 87 LYS A CA 1
ATOM 753 C C . LYS A 1 87 ? -5.663 4.234 4.971 1.00 89.31 87 LYS A C 1
ATOM 755 O O . LYS A 1 87 ? -5.916 4.855 3.943 1.00 89.31 87 LYS A O 1
ATOM 760 N N . ALA A 1 88 ? -4.478 3.661 5.185 1.00 89.62 88 ALA A N 1
ATOM 761 C CA . ALA A 1 88 ? -3.413 3.694 4.181 1.00 89.62 88 ALA A CA 1
ATOM 762 C C . ALA A 1 88 ? -3.812 2.915 2.918 1.00 89.62 88 ALA A C 1
ATOM 764 O O . ALA A 1 88 ? -3.611 3.398 1.808 1.00 89.62 88 ALA A O 1
ATOM 765 N N . LEU A 1 89 ? -4.439 1.747 3.092 1.00 89.75 89 LEU A N 1
ATOM 766 C CA . LEU A 1 89 ? -4.944 0.933 1.992 1.00 89.75 89 LEU A CA 1
ATOM 767 C C . LEU A 1 89 ? -6.055 1.647 1.208 1.00 89.75 89 LEU A C 1
ATOM 769 O O . LEU A 1 89 ? -6.034 1.624 -0.019 1.00 89.75 89 LEU A O 1
ATOM 773 N N . GLN A 1 90 ? -6.984 2.309 1.906 1.00 89.19 90 GLN A N 1
ATOM 774 C CA . GLN A 1 90 ? -8.011 3.145 1.282 1.00 89.19 90 GLN A CA 1
ATOM 775 C C . GLN A 1 90 ? -7.380 4.215 0.388 1.00 89.19 90 GLN A C 1
ATOM 777 O O . GLN A 1 90 ? -7.721 4.300 -0.785 1.00 89.19 90 GLN A O 1
ATOM 782 N N . LEU A 1 91 ? -6.465 5.018 0.943 1.00 88.94 91 LEU A N 1
ATOM 783 C CA . LEU A 1 91 ? -5.829 6.111 0.206 1.00 88.94 91 LEU A CA 1
ATOM 784 C C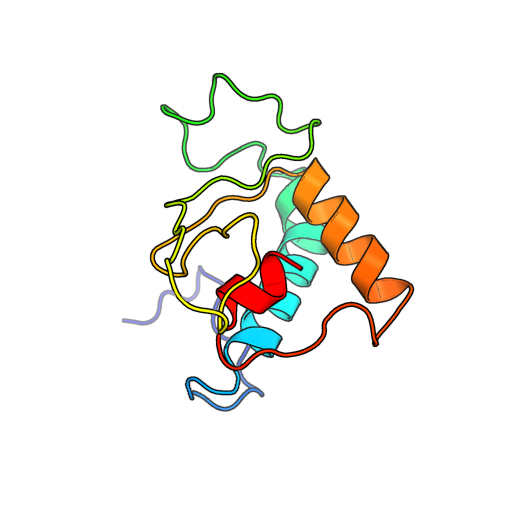 . LEU A 1 91 ? -5.084 5.588 -1.023 1.00 88.94 91 LEU A C 1
ATOM 786 O O . LEU A 1 91 ? -5.231 6.148 -2.102 1.00 88.94 91 LEU A O 1
ATOM 790 N N . LEU A 1 92 ? -4.341 4.489 -0.875 1.00 87.38 92 LEU A N 1
ATOM 791 C CA . LEU A 1 92 ? -3.632 3.865 -1.986 1.00 87.38 92 LEU A CA 1
ATOM 792 C C . LEU A 1 92 ? -4.596 3.458 -3.109 1.00 87.38 92 LEU A C 1
ATOM 794 O O . LEU A 1 92 ? -4.379 3.822 -4.259 1.00 87.38 92 LEU A O 1
ATOM 798 N N . VAL A 1 93 ? -5.672 2.733 -2.790 1.00 88.06 93 VAL A N 1
ATOM 799 C CA . VAL A 1 93 ? -6.640 2.273 -3.798 1.00 88.06 93 VAL A CA 1
ATOM 800 C C . VAL A 1 93 ? -7.366 3.444 -4.459 1.00 88.06 93 VAL A C 1
ATOM 802 O O . VAL A 1 93 ? -7.487 3.457 -5.681 1.00 88.06 93 VAL A O 1
ATOM 805 N N . GLU A 1 94 ? -7.800 4.440 -3.685 1.00 88.56 94 GLU A N 1
ATOM 806 C CA . GLU A 1 94 ? -8.462 5.633 -4.220 1.00 88.56 94 GLU A CA 1
ATOM 807 C C . GLU A 1 94 ? -7.548 6.436 -5.158 1.00 88.56 94 GLU A C 1
ATOM 809 O O . GLU A 1 94 ? -8.020 6.947 -6.171 1.00 88.56 94 GLU A O 1
ATOM 814 N N . GLU A 1 95 ? -6.255 6.564 -4.850 1.00 83.88 95 GLU A N 1
ATOM 815 C CA . GLU A 1 95 ? -5.305 7.263 -5.726 1.00 83.88 95 GLU A CA 1
ATOM 816 C C . GLU A 1 95 ? -5.018 6.481 -7.011 1.00 83.88 95 GLU A C 1
ATOM 818 O O . GLU A 1 95 ? -4.995 7.076 -8.090 1.00 83.88 95 GLU A O 1
ATOM 823 N N . ILE A 1 96 ? -4.892 5.152 -6.928 1.00 79.94 96 ILE A N 1
ATOM 824 C CA . ILE A 1 96 ? -4.745 4.299 -8.116 1.00 79.94 96 ILE A CA 1
ATOM 825 C C . ILE A 1 96 ? -5.960 4.445 -9.034 1.00 79.94 96 ILE A C 1
ATOM 827 O O . ILE A 1 96 ? -5.808 4.630 -10.236 1.00 79.94 96 ILE A O 1
ATOM 831 N N . GLU A 1 97 ? -7.172 4.405 -8.475 1.00 77.62 97 GLU A N 1
ATOM 832 C CA . GLU A 1 97 ? -8.412 4.531 -9.249 1.00 77.62 97 GLU A CA 1
ATOM 833 C C . GLU A 1 97 ? -8.572 5.904 -9.917 1.00 77.62 97 GLU A C 1
ATOM 835 O O . GLU A 1 97 ? -9.178 6.004 -10.985 1.00 77.62 97 GLU A O 1
ATOM 840 N N . LYS A 1 98 ? -8.043 6.972 -9.308 1.00 80.12 98 LYS A N 1
ATOM 841 C CA . LYS A 1 98 ? -8.081 8.325 -9.884 1.00 80.12 98 LYS A CA 1
ATOM 842 C C . LYS A 1 98 ? -7.040 8.527 -10.979 1.00 80.12 98 LYS A C 1
ATOM 844 O O . LYS A 1 98 ? -7.236 9.389 -11.837 1.00 80.12 98 LYS A O 1
ATOM 849 N N . ASN A 1 99 ? -5.917 7.813 -10.921 1.00 70.38 99 ASN A N 1
ATOM 850 C CA . ASN A 1 99 ? -4.790 8.065 -11.801 1.00 70.38 99 ASN A CA 1
ATOM 851 C C . ASN A 1 99 ? -3.949 6.802 -12.055 1.00 70.38 99 ASN A C 1
ATOM 853 O O . ASN A 1 99 ? -3.031 6.490 -11.298 1.00 70.38 99 ASN A O 1
ATOM 857 N N . ASP A 1 100 ? -4.165 6.169 -13.212 1.00 62.00 100 ASP A N 1
ATOM 858 C CA . ASP A 1 100 ? -3.378 5.018 -13.689 1.00 62.00 100 ASP A CA 1
ATOM 859 C C . ASP A 1 100 ? -1.866 5.309 -13.828 1.00 62.00 100 ASP A C 1
ATOM 861 O O . ASP A 1 100 ? -1.068 4.385 -13.963 1.00 62.00 100 ASP A O 1
ATOM 865 N N . THR A 1 101 ? -1.436 6.579 -13.782 1.00 60.59 101 THR A N 1
ATOM 866 C CA . THR A 1 101 ? -0.007 6.953 -13.797 1.00 60.59 101 THR A CA 1
ATOM 867 C C . THR A 1 101 ? 0.625 7.092 -12.411 1.00 60.59 101 THR A C 1
ATOM 869 O O . THR A 1 101 ? 1.841 7.268 -12.322 1.00 60.59 101 THR A O 1
ATOM 872 N N . PHE A 1 102 ? -0.165 7.013 -11.332 1.00 56.78 102 PHE A N 1
ATOM 873 C CA . PHE A 1 102 ? 0.331 7.161 -9.960 1.00 56.78 102 PHE A CA 1
ATOM 874 C C . PHE A 1 102 ? 1.184 5.958 -9.539 1.00 56.78 102 PHE A C 1
ATOM 876 O O . PHE A 1 102 ? 2.262 6.125 -8.973 1.00 56.78 102 PHE A O 1
ATOM 883 N N . CYS A 1 103 ? 0.778 4.746 -9.924 1.00 62.94 103 CYS A N 1
ATOM 884 C CA . CYS A 1 103 ? 1.593 3.549 -9.743 1.00 62.94 103 CYS A CA 1
ATOM 885 C C . CYS A 1 103 ? 2.637 3.431 -10.852 1.00 62.94 103 CYS A C 1
ATOM 887 O O . CYS A 1 103 ? 2.532 2.614 -11.766 1.00 62.94 103 CYS A O 1
ATOM 889 N N . LYS A 1 104 ? 3.684 4.254 -10.767 1.00 68.75 104 LYS A N 1
ATOM 890 C CA . LYS A 1 104 ? 4.874 4.023 -11.578 1.00 68.75 104 LYS A CA 1
ATOM 891 C C . LYS A 1 104 ? 5.482 2.685 -11.165 1.00 68.75 104 LYS A C 1
ATOM 893 O O . LYS A 1 104 ? 5.957 2.538 -10.043 1.00 68.75 104 LYS A O 1
ATOM 898 N N . GLU A 1 105 ? 5.491 1.728 -12.083 1.00 70.50 105 GLU A N 1
ATOM 899 C CA . GLU A 1 105 ? 6.172 0.458 -11.867 1.00 70.50 105 GLU A CA 1
ATOM 900 C C . GLU A 1 105 ? 7.687 0.701 -11.792 1.00 70.50 105 GLU A C 1
ATOM 902 O O . GLU A 1 105 ? 8.321 1.190 -12.735 1.00 70.50 105 GLU A O 1
ATOM 907 N N . TYR A 1 106 ? 8.272 0.391 -10.639 1.00 72.06 106 TYR A N 1
ATOM 908 C CA . TYR A 1 106 ? 9.714 0.319 -10.450 1.00 72.06 106 TYR A CA 1
ATOM 909 C C . TYR A 1 106 ? 10.173 -1.139 -10.524 1.00 72.06 106 TYR A C 1
ATOM 911 O O . TYR A 1 106 ? 9.389 -2.069 -10.364 1.00 72.06 106 TYR A O 1
ATOM 919 N N . LEU A 1 107 ? 11.481 -1.345 -10.719 1.00 72.12 107 LEU A N 1
ATOM 920 C CA . LEU A 1 107 ? 12.086 -2.683 -10.766 1.00 72.12 107 LEU A CA 1
ATOM 921 C C . LEU A 1 107 ? 11.757 -3.532 -9.523 1.00 72.12 107 LEU A C 1
ATOM 923 O O . LEU A 1 107 ? 11.688 -4.756 -9.614 1.00 72.12 107 LEU A O 1
ATOM 927 N N . PHE A 1 108 ? 11.568 -2.869 -8.380 1.00 76.88 108 PHE A N 1
ATOM 928 C CA . PHE A 1 108 ? 11.180 -3.480 -7.118 1.00 76.88 108 PHE A CA 1
ATOM 929 C C . PHE A 1 108 ? 9.737 -3.072 -6.772 1.00 76.88 108 PHE A C 1
ATOM 931 O O . PHE A 1 108 ? 9.378 -1.889 -6.794 1.00 76.88 108 PHE A O 1
ATOM 938 N N . GLU A 1 109 ? 8.890 -4.060 -6.491 1.00 80.19 109 GLU A N 1
ATOM 939 C CA . GLU A 1 109 ? 7.460 -3.859 -6.222 1.00 80.19 109 GLU A CA 1
ATOM 940 C C . GLU A 1 109 ? 7.215 -3.059 -4.936 1.00 80.19 109 GLU A C 1
ATOM 942 O O . GLU A 1 109 ? 6.404 -2.138 -4.922 1.00 80.19 109 GLU A O 1
ATOM 947 N N . ASP A 1 110 ? 7.972 -3.357 -3.892 1.00 80.25 110 ASP A N 1
ATOM 948 C CA . ASP A 1 110 ? 7.945 -2.707 -2.584 1.00 80.25 110 ASP A CA 1
ATOM 949 C C . ASP A 1 110 ? 8.329 -1.218 -2.653 1.00 80.25 110 ASP A C 1
ATOM 951 O O . ASP A 1 110 ? 7.730 -0.384 -1.970 1.00 80.25 110 ASP A O 1
ATOM 955 N N . LEU A 1 111 ? 9.259 -0.855 -3.542 1.00 80.31 111 LEU A N 1
ATOM 956 C CA . LEU A 1 111 ? 9.543 0.542 -3.877 1.00 80.31 111 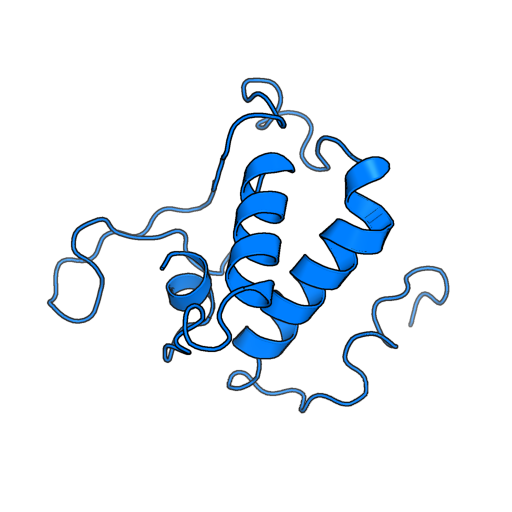LEU A CA 1
ATOM 957 C C . LEU A 1 111 ? 8.351 1.219 -4.568 1.00 80.31 111 LEU A C 1
ATOM 959 O O . LEU A 1 111 ? 8.093 2.395 -4.321 1.00 80.31 111 LEU A O 1
ATOM 963 N N . SER A 1 112 ? 7.632 0.487 -5.418 1.00 80.00 112 SER A N 1
ATOM 964 C CA . SER A 1 112 ? 6.463 1.015 -6.133 1.00 80.00 112 SER A CA 1
ATOM 965 C C . SER A 1 112 ? 5.288 1.282 -5.191 1.00 80.00 112 SER A C 1
ATOM 967 O O . SER A 1 112 ? 4.561 2.241 -5.392 1.00 80.00 112 SER A O 1
ATOM 969 N N . VAL A 1 113 ? 5.117 0.473 -4.141 1.00 82.50 113 VAL A N 1
ATOM 970 C CA . VAL A 1 113 ? 4.080 0.680 -3.110 1.00 82.50 113 VAL A CA 1
ATOM 971 C C . VAL A 1 113 ? 4.398 1.869 -2.198 1.00 82.50 113 VAL A C 1
ATOM 973 O O . VAL A 1 113 ? 3.498 2.479 -1.629 1.00 82.50 113 VAL A O 1
ATOM 976 N N . ALA A 1 114 ? 5.678 2.204 -2.039 1.00 81.31 114 ALA A N 1
ATOM 977 C CA . ALA A 1 114 ? 6.128 3.296 -1.181 1.00 81.31 114 ALA A CA 1
ATOM 978 C C . ALA A 1 114 ? 6.095 4.688 -1.841 1.00 81.31 114 ALA A C 1
ATOM 980 O O . ALA A 1 114 ? 6.440 5.670 -1.176 1.00 81.31 114 ALA A O 1
ATOM 981 N N . LYS A 1 115 ? 5.772 4.772 -3.135 1.00 73.62 115 LYS A N 1
ATOM 982 C CA . LYS A 1 115 ? 5.844 5.987 -3.955 1.00 73.62 115 LYS A CA 1
ATOM 983 C C . LYS A 1 115 ? 4.468 6.458 -4.386 1.00 73.62 115 LYS A C 1
ATOM 985 O O . LYS A 1 115 ? 4.321 7.700 -4.411 1.00 73.62 115 LYS A O 1
#

Foldseek 3Di:
DDDPVDPLCPQCVPPDPDPLCVQVSVLSVLLCCLVPPLVPDQDPPPPPCVVDGLLDWDKAACWDDDDDPPADNVTFHAPVDIDTRSNNSVVQNVVCVVDVPLQDDDSGNRSSSRD